Protein AF-A0A7C7D1D2-F1 (afdb_monomer_lite)

Structure (mmCIF, N/CA/C/O backbone):
data_AF-A0A7C7D1D2-F1
#
_entry.id   AF-A0A7C7D1D2-F1
#
loop_
_atom_site.group_PDB
_atom_site.id
_atom_site.type_symbol
_atom_site.label_atom_id
_atom_site.label_alt_id
_atom_site.label_comp_id
_atom_site.label_asym_id
_atom_site.label_entity_id
_atom_site.label_seq_id
_atom_site.pdbx_PDB_ins_code
_atom_site.Cartn_x
_atom_site.Cartn_y
_atom_site.Cartn_z
_atom_site.occupancy
_atom_site.B_iso_or_equiv
_atom_site.auth_seq_id
_atom_site.auth_comp_id
_atom_site.auth_asym_id
_atom_site.auth_atom_id
_atom_site.pdbx_PDB_model_num
ATOM 1 N N . MET A 1 1 ? 5.944 -40.317 -39.677 1.00 43.97 1 MET A N 1
ATOM 2 C CA . MET A 1 1 ? 5.649 -40.069 -38.253 1.00 43.97 1 MET A CA 1
ATOM 3 C C . MET A 1 1 ? 6.116 -38.653 -37.962 1.00 43.97 1 MET A C 1
ATOM 5 O O . MET A 1 1 ? 7.299 -38.436 -37.752 1.00 43.97 1 MET A O 1
ATOM 9 N N . VAL A 1 2 ? 5.216 -37.688 -38.144 1.00 41.38 2 VAL A N 1
ATOM 10 C CA . VAL A 1 2 ? 5.432 -36.271 -37.836 1.00 41.38 2 VAL A CA 1
ATOM 11 C C . VAL A 1 2 ? 4.231 -35.892 -36.991 1.00 41.38 2 VAL A C 1
ATOM 13 O O . VAL A 1 2 ? 3.101 -35.935 -37.473 1.00 41.38 2 VAL A O 1
ATOM 16 N N . ASP A 1 3 ? 4.490 -35.673 -35.713 1.00 41.94 3 ASP A N 1
ATOM 17 C CA . ASP A 1 3 ? 3.494 -35.310 -34.719 1.00 41.94 3 ASP A CA 1
ATOM 18 C C . ASP A 1 3 ? 3.237 -33.803 -34.862 1.00 41.94 3 ASP A C 1
ATOM 20 O O . ASP A 1 3 ? 4.039 -32.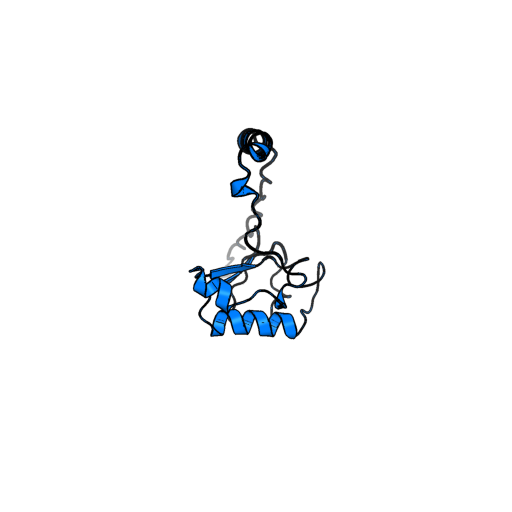974 -34.432 1.00 41.94 3 ASP A O 1
ATOM 24 N N . LEU A 1 4 ? 2.182 -33.442 -35.594 1.00 46.81 4 LEU A N 1
ATOM 25 C CA . LEU A 1 4 ? 1.711 -32.063 -35.711 1.00 46.81 4 LEU A CA 1
ATOM 26 C C . LEU A 1 4 ? 0.776 -31.784 -34.533 1.00 46.81 4 LEU A C 1
ATOM 28 O O . LEU A 1 4 ? -0.434 -31.986 -34.616 1.00 46.81 4 LEU A O 1
ATOM 32 N N . MET A 1 5 ? 1.354 -31.320 -33.426 1.00 49.03 5 MET A N 1
ATOM 33 C CA . MET A 1 5 ? 0.584 -30.686 -32.360 1.00 49.03 5 MET A CA 1
ATOM 34 C C . MET A 1 5 ? -0.022 -29.371 -32.875 1.00 49.03 5 MET A C 1
ATOM 36 O O . MET A 1 5 ? 0.690 -28.587 -33.507 1.00 49.03 5 MET A O 1
ATOM 40 N N . PRO A 1 6 ? -1.307 -29.084 -32.610 1.00 45.28 6 PRO A N 1
ATOM 41 C CA . PRO A 1 6 ? -1.877 -27.785 -32.922 1.00 45.28 6 PRO A CA 1
ATOM 42 C C . PRO A 1 6 ? -1.377 -26.759 -31.900 1.00 45.28 6 PRO A C 1
ATOM 44 O O . PRO A 1 6 ? -1.524 -26.953 -30.691 1.00 45.28 6 PRO A O 1
ATOM 47 N N . GLU A 1 7 ? -0.804 -25.654 -32.384 1.00 47.34 7 GLU A N 1
ATOM 48 C CA . GLU A 1 7 ? -0.574 -24.471 -31.559 1.00 47.34 7 GLU A CA 1
ATOM 49 C C . GLU A 1 7 ? -1.905 -24.027 -30.950 1.00 47.34 7 GLU A C 1
ATOM 51 O O . GLU A 1 7 ? -2.843 -23.630 -31.644 1.00 47.34 7 GLU A O 1
ATOM 56 N N . THR A 1 8 ? -1.996 -24.084 -29.626 1.00 41.16 8 THR A N 1
ATOM 57 C CA . THR A 1 8 ? -3.089 -23.463 -28.891 1.00 41.16 8 THR A CA 1
ATOM 58 C C . THR A 1 8 ? -2.923 -21.951 -28.987 1.00 41.16 8 THR A C 1
ATOM 60 O O . THR A 1 8 ? -2.205 -21.341 -28.192 1.00 41.16 8 THR A O 1
ATOM 63 N N . THR A 1 9 ? -3.586 -21.339 -29.967 1.00 46.06 9 THR A N 1
ATOM 64 C CA . THR A 1 9 ? -3.799 -19.892 -30.036 1.00 46.06 9 THR A CA 1
ATOM 65 C C . THR A 1 9 ? -4.372 -19.415 -28.707 1.00 46.06 9 THR A C 1
ATOM 67 O O . THR A 1 9 ? -5.495 -19.759 -28.330 1.00 46.06 9 THR A O 1
ATOM 70 N N . LYS A 1 10 ? -3.564 -18.640 -27.979 1.00 49.69 10 LYS A N 1
ATOM 71 C CA . LYS A 1 10 ? -3.935 -17.928 -26.758 1.00 49.69 10 LYS A CA 1
ATOM 72 C C . LYS A 1 10 ? -5.109 -17.016 -27.120 1.00 49.69 10 LYS A C 1
ATOM 74 O O . LYS A 1 10 ? -4.920 -16.010 -27.794 1.00 49.69 10 LYS A O 1
ATOM 79 N N . GLY A 1 11 ? -6.321 -17.430 -26.755 1.00 42.09 11 GLY A N 1
ATOM 80 C CA . GLY A 1 11 ? -7.535 -16.667 -27.012 1.00 42.09 11 GLY A CA 1
ATOM 81 C C . GLY A 1 11 ? -7.395 -15.273 -26.418 1.00 42.09 11 GLY A C 1
ATOM 82 O O . GLY A 1 11 ? -7.266 -15.128 -25.201 1.00 42.09 11 GLY A O 1
ATOM 83 N N . ASP A 1 12 ? -7.384 -14.277 -27.294 1.00 48.06 12 ASP A N 1
ATOM 84 C CA . ASP A 1 12 ? -7.414 -12.865 -26.956 1.00 48.06 12 ASP A CA 1
ATOM 85 C C . ASP A 1 12 ? -8.757 -12.591 -26.266 1.00 48.06 12 ASP A C 1
ATOM 87 O O . ASP A 1 12 ? -9.802 -12.442 -26.904 1.00 48.06 12 ASP A O 1
ATOM 91 N N . LYS A 1 13 ? -8.776 -12.669 -24.930 1.00 52.03 13 LYS A N 1
ATOM 92 C CA . LYS A 1 13 ? -9.955 -12.298 -24.149 1.00 52.03 13 LYS A CA 1
ATOM 93 C C . LYS A 1 13 ? -10.109 -10.790 -24.294 1.00 52.03 13 LYS A C 1
ATOM 95 O O . LYS A 1 13 ? -9.481 -10.039 -23.555 1.00 52.03 13 LYS A O 1
ATOM 100 N N . GLN A 1 14 ? -10.951 -10.357 -25.232 1.00 52.06 14 GLN A N 1
ATOM 101 C CA . GLN A 1 14 ? -11.427 -8.979 -25.282 1.00 52.06 14 GLN A CA 1
ATOM 102 C C . GLN A 1 14 ? -12.031 -8.628 -23.921 1.00 52.06 14 GLN A C 1
ATOM 104 O O . GLN A 1 14 ? -13.127 -9.062 -23.570 1.00 52.06 14 GLN A O 1
ATOM 109 N N . VAL A 1 15 ? -11.289 -7.851 -23.137 1.00 60.59 15 VAL A N 1
ATOM 110 C CA . VAL A 1 15 ? -11.780 -7.263 -21.896 1.00 60.59 15 VAL A CA 1
ATOM 111 C C . VAL A 1 15 ? -12.799 -6.202 -22.297 1.00 60.59 15 VAL A C 1
ATOM 113 O O . VAL A 1 15 ? -12.445 -5.092 -22.698 1.00 60.59 15 VAL A O 1
ATOM 116 N N . THR A 1 16 ? -14.085 -6.545 -22.242 1.00 68.31 16 THR A N 1
ATOM 117 C CA . THR A 1 16 ? -15.165 -5.575 -22.418 1.00 68.31 16 THR A CA 1
ATOM 118 C C . THR A 1 16 ? -15.111 -4.607 -21.245 1.00 68.31 16 THR A C 1
ATOM 120 O O . THR A 1 16 ? -15.467 -4.965 -20.122 1.00 68.31 16 THR A O 1
ATOM 123 N N . ARG A 1 17 ? -14.608 -3.390 -21.480 1.00 66.00 17 ARG A N 1
ATOM 124 C CA . ARG A 1 17 ? -14.562 -2.352 -20.446 1.00 66.00 17 ARG A CA 1
ATOM 125 C C . ARG A 1 17 ? -15.990 -2.023 -20.044 1.00 66.00 17 ARG A C 1
ATOM 127 O O . ARG A 1 17 ? -16.798 -1.594 -20.864 1.00 66.00 17 ARG A O 1
ATOM 134 N N . ASP A 1 18 ? -16.279 -2.238 -18.775 1.00 71.88 18 ASP A N 1
ATOM 135 C CA . ASP A 1 18 ? -17.600 -2.029 -18.223 1.00 71.88 18 ASP A CA 1
ATOM 136 C C . ASP A 1 18 ? -17.883 -0.515 -18.182 1.00 71.88 18 ASP A C 1
ATOM 138 O O . ASP A 1 18 ? -17.264 0.226 -17.413 1.00 71.88 18 ASP A O 1
ATOM 142 N N . GLY A 1 19 ? -18.756 -0.037 -19.074 1.00 81.56 19 GLY A N 1
ATOM 143 C CA . GLY A 1 19 ? -19.040 1.387 -19.278 1.00 81.56 19 GLY A CA 1
ATOM 144 C C . GLY A 1 19 ? -19.770 2.050 -18.103 1.00 81.56 19 GLY A C 1
ATOM 145 O O . GLY A 1 19 ? -19.868 1.496 -17.002 1.00 81.56 19 GLY A O 1
ATOM 146 N N . LEU A 1 20 ? -20.310 3.252 -18.330 1.00 87.19 20 LEU A N 1
ATOM 147 C CA . LEU A 1 20 ? -21.171 3.922 -17.355 1.00 87.19 20 LEU A CA 1
ATOM 148 C C . LEU A 1 20 ? -22.533 3.215 -17.306 1.00 87.19 20 LEU A C 1
ATOM 150 O O . LEU A 1 20 ? -23.426 3.488 -18.104 1.00 87.19 20 LEU A O 1
ATOM 154 N N . THR A 1 21 ? -22.673 2.263 -16.387 1.00 92.06 21 THR A N 1
ATOM 155 C CA . THR A 1 21 ? -23.930 1.544 -16.157 1.00 92.06 21 THR A CA 1
ATOM 156 C C . THR A 1 21 ? -24.878 2.375 -15.293 1.00 92.06 21 THR A C 1
ATOM 158 O O . THR A 1 21 ? -24.443 3.226 -14.514 1.00 92.06 21 THR A O 1
ATOM 161 N N . LEU A 1 22 ? -26.184 2.089 -15.358 1.00 92.75 22 LEU A N 1
ATOM 162 C CA . LEU A 1 22 ? -27.179 2.730 -14.484 1.00 92.75 22 LEU A CA 1
ATOM 163 C C . LEU A 1 22 ? -26.820 2.591 -12.998 1.00 92.75 22 LEU A C 1
ATOM 165 O O . LEU A 1 22 ? -26.997 3.536 -12.235 1.00 92.75 22 LEU A O 1
ATOM 169 N N . ALA A 1 23 ? -26.257 1.448 -12.596 1.00 91.44 23 ALA A N 1
ATOM 170 C CA . ALA A 1 23 ? -25.793 1.229 -11.230 1.00 91.44 23 ALA A CA 1
ATOM 171 C C . ALA A 1 23 ? -24.673 2.209 -10.836 1.00 91.44 23 ALA A C 1
ATOM 173 O O . ALA A 1 23 ? -24.744 2.806 -9.763 1.00 91.44 23 ALA A O 1
ATOM 174 N N . LYS A 1 24 ? -23.681 2.434 -11.713 1.00 91.75 24 LYS A N 1
ATOM 175 C CA . LYS A 1 24 ? -22.596 3.407 -11.484 1.00 91.75 24 LYS A CA 1
ATOM 176 C C . LYS A 1 24 ? -23.134 4.839 -11.418 1.00 91.75 24 LYS A C 1
ATOM 178 O O . LYS A 1 24 ? -22.739 5.588 -10.528 1.00 91.75 24 LYS A O 1
ATOM 183 N N . THR A 1 25 ? -24.075 5.201 -12.292 1.00 93.88 25 THR A N 1
ATOM 184 C CA . THR A 1 25 ? -24.706 6.532 -12.290 1.00 93.88 25 THR A CA 1
ATOM 185 C C . THR A 1 25 ? -25.511 6.782 -11.017 1.00 93.88 25 THR A C 1
ATOM 187 O O . THR A 1 25 ? -25.338 7.813 -10.370 1.00 93.88 25 THR A O 1
ATOM 190 N N . LEU A 1 26 ? -26.362 5.834 -10.614 1.00 94.75 26 LEU A N 1
ATOM 191 C CA . LEU A 1 26 ? -27.143 5.944 -9.379 1.00 94.75 26 LEU A CA 1
ATOM 192 C C . LEU A 1 26 ? -26.237 5.986 -8.147 1.00 94.75 26 LEU A C 1
ATOM 194 O O . LEU A 1 26 ? -26.474 6.784 -7.240 1.00 94.75 26 LEU A O 1
ATOM 198 N N . TYR A 1 27 ? -25.176 5.173 -8.127 1.00 90.06 27 TYR A N 1
ATOM 199 C CA . TYR A 1 27 ? -24.183 5.210 -7.060 1.00 90.06 27 TYR A CA 1
ATOM 200 C C . TYR A 1 27 ? -23.545 6.596 -6.956 1.00 90.06 27 TYR A C 1
ATOM 202 O O . TYR A 1 27 ? -23.575 7.183 -5.875 1.00 90.06 27 TYR A O 1
ATOM 210 N N . PHE A 1 28 ? -23.064 7.148 -8.077 1.00 90.94 28 PHE A N 1
ATOM 211 C CA . PHE A 1 28 ? -22.458 8.478 -8.137 1.00 90.94 28 PHE A CA 1
ATOM 212 C C . PHE A 1 28 ? -23.398 9.568 -7.604 1.00 90.94 28 PHE A C 1
ATOM 214 O O . PHE A 1 28 ? -23.011 10.334 -6.725 1.00 90.94 28 PHE A O 1
ATOM 221 N N . LEU A 1 29 ? -24.657 9.584 -8.057 1.00 93.94 29 LEU A N 1
ATOM 222 C CA . LEU A 1 29 ? -25.672 10.535 -7.585 1.00 93.94 29 LEU A CA 1
ATOM 223 C C . LEU A 1 29 ? -25.998 10.368 -6.093 1.00 93.94 29 LEU A C 1
ATOM 225 O O . LEU A 1 29 ? -26.375 11.332 -5.432 1.00 93.94 29 LEU A O 1
ATOM 229 N N . SER A 1 30 ? -25.842 9.159 -5.549 1.00 92.31 30 SER A N 1
ATOM 230 C CA . SER A 1 30 ? -26.076 8.887 -4.129 1.00 92.31 30 SER A CA 1
ATOM 231 C C . SER A 1 30 ? -24.901 9.261 -3.218 1.00 92.31 30 SER A C 1
ATOM 233 O O . SER A 1 30 ? -25.105 9.387 -2.011 1.00 92.31 30 SER A O 1
ATOM 235 N N . MET A 1 31 ? -23.687 9.446 -3.756 1.00 90.44 31 MET A N 1
ATOM 236 C CA . MET A 1 31 ? -22.474 9.671 -2.954 1.00 90.44 31 MET A CA 1
ATOM 237 C C . MET A 1 31 ? -22.561 10.872 -1.997 1.00 90.44 31 MET A C 1
ATOM 239 O O . MET A 1 31 ? -22.175 10.698 -0.839 1.00 90.44 31 MET A O 1
ATOM 243 N N . PRO A 1 32 ? -23.114 12.044 -2.383 1.00 90.25 32 PRO A N 1
ATOM 244 C CA . PRO A 1 32 ? -23.267 13.173 -1.458 1.00 90.25 32 PRO A CA 1
ATOM 245 C C . PRO A 1 32 ? -24.123 12.844 -0.226 1.00 90.25 32 PRO A C 1
ATOM 247 O O . PRO A 1 32 ? -23.958 13.449 0.828 1.00 90.25 32 PRO A O 1
ATOM 250 N N . PHE A 1 33 ? -25.008 11.849 -0.337 1.00 92.62 33 PHE A N 1
ATOM 251 C CA . PHE A 1 33 ? -25.892 11.394 0.737 1.00 92.62 33 PHE A CA 1
ATOM 252 C C . PHE A 1 33 ? -25.317 10.203 1.522 1.00 92.62 33 PHE A C 1
ATOM 254 O O . PHE A 1 33 ? -25.991 9.646 2.388 1.00 92.62 33 PHE A O 1
ATOM 261 N N . ARG A 1 34 ? -24.072 9.796 1.236 1.00 88.38 34 ARG A N 1
ATOM 262 C CA . ARG A 1 34 ? -23.354 8.708 1.920 1.00 88.38 34 ARG A CA 1
ATOM 263 C C . ARG A 1 34 ? -21.985 9.180 2.433 1.00 88.38 34 ARG A C 1
ATOM 265 O O . ARG A 1 34 ? -20.970 8.571 2.095 1.00 88.38 34 ARG A O 1
ATOM 272 N N . PRO A 1 35 ? -21.928 10.223 3.283 1.00 83.06 35 PRO A N 1
ATOM 273 C CA . PRO A 1 35 ? -20.668 10.850 3.695 1.00 83.06 35 PRO A CA 1
ATOM 274 C C . PRO A 1 35 ? -19.702 9.871 4.376 1.00 83.06 35 PRO A C 1
ATOM 276 O O . PRO A 1 35 ? -18.492 9.973 4.202 1.00 83.06 35 PRO A O 1
ATOM 279 N N . ASN A 1 36 ? -20.223 8.864 5.083 1.00 86.19 36 ASN A N 1
ATOM 280 C CA . ASN A 1 36 ? -19.400 7.845 5.736 1.00 86.19 36 ASN A CA 1
ATOM 281 C C . ASN A 1 36 ? -18.625 6.957 4.747 1.00 86.19 36 ASN A C 1
ATOM 283 O O . ASN A 1 36 ? -17.557 6.477 5.104 1.00 86.19 36 ASN A O 1
ATOM 287 N N . LEU A 1 37 ? -19.124 6.754 3.519 1.00 82.56 37 LEU A N 1
ATOM 288 C CA . LEU A 1 37 ? -18.412 5.986 2.485 1.00 82.56 37 LEU A CA 1
ATOM 289 C C . LEU A 1 37 ? -17.298 6.792 1.809 1.00 82.56 37 LEU A C 1
ATOM 291 O O . LEU A 1 37 ? -16.440 6.216 1.150 1.00 82.56 37 LEU A O 1
ATOM 295 N N . LEU A 1 38 ? -17.327 8.116 1.958 1.00 84.25 38 LEU A N 1
ATOM 296 C CA . LEU A 1 38 ? -16.317 9.031 1.427 1.00 84.25 38 LEU A CA 1
ATOM 297 C C . LEU A 1 38 ? -15.305 9.448 2.496 1.00 84.25 38 LEU A C 1
ATOM 299 O O . LEU A 1 38 ? -14.367 10.191 2.208 1.00 84.25 38 LEU A O 1
ATOM 303 N N . LYS A 1 39 ? -15.500 9.000 3.742 1.00 89.62 39 LYS A N 1
ATOM 304 C CA . LYS A 1 39 ? -14.584 9.300 4.831 1.00 89.62 39 LYS A CA 1
ATOM 305 C C . LYS A 1 39 ? -13.267 8.579 4.572 1.00 89.62 39 LYS A C 1
ATOM 307 O O . LYS A 1 39 ? -13.202 7.352 4.574 1.00 89.62 39 LYS A O 1
ATOM 312 N N . ILE A 1 40 ? -12.216 9.368 4.388 1.00 91.12 40 ILE A N 1
ATOM 313 C CA . ILE A 1 40 ? -10.852 8.864 4.296 1.00 91.12 40 ILE A CA 1
ATOM 314 C C . ILE A 1 40 ? -10.513 8.192 5.629 1.00 91.12 40 ILE A C 1
ATOM 316 O O . ILE A 1 40 ? -10.658 8.799 6.691 1.00 91.12 40 ILE A O 1
ATOM 320 N N . TYR A 1 41 ? -10.089 6.931 5.565 1.00 92.94 41 TYR A N 1
ATOM 321 C CA . TYR A 1 41 ? -9.662 6.182 6.746 1.00 92.94 41 TYR A CA 1
ATOM 322 C C . TYR A 1 41 ? -8.395 6.797 7.359 1.00 92.94 41 TYR A C 1
ATOM 324 O O . TYR A 1 41 ? -8.339 7.021 8.565 1.00 92.94 41 TYR A O 1
ATOM 332 N N . MET A 1 42 ? -7.411 7.117 6.516 1.00 94.75 42 MET A N 1
ATOM 333 C CA . MET A 1 42 ? -6.128 7.694 6.901 1.00 94.75 42 MET A CA 1
ATOM 334 C C . MET A 1 42 ? -5.542 8.497 5.739 1.00 94.75 42 MET A C 1
ATOM 336 O O . MET A 1 42 ? -5.693 8.104 4.583 1.00 94.75 42 MET A O 1
ATOM 340 N N . ALA A 1 43 ? -4.867 9.600 6.054 1.00 95.44 43 ALA A N 1
ATOM 341 C CA . ALA A 1 43 ? -4.114 10.398 5.097 1.00 95.44 43 ALA A CA 1
ATOM 342 C C . ALA A 1 43 ? -2.680 10.573 5.607 1.00 95.44 43 ALA A C 1
ATOM 344 O O . ALA A 1 43 ? -2.475 10.905 6.773 1.00 95.44 43 ALA A O 1
ATOM 345 N N . VAL A 1 44 ? -1.716 10.330 4.726 1.00 95.62 44 VAL A N 1
ATOM 346 C CA . VAL A 1 44 ? -0.277 10.528 4.937 1.00 95.62 44 VAL A CA 1
ATOM 347 C C . VAL A 1 44 ? 0.307 11.144 3.667 1.00 95.62 44 VAL A C 1
ATOM 349 O O . VAL A 1 44 ? -0.277 10.977 2.593 1.00 95.62 44 VAL A O 1
ATOM 352 N N . ASP A 1 45 ? 1.443 11.834 3.768 1.00 94.75 45 ASP A N 1
ATOM 353 C CA . ASP A 1 45 ? 2.042 12.517 2.615 1.00 94.75 45 ASP A CA 1
ATOM 354 C C . ASP A 1 45 ? 2.760 11.533 1.685 1.00 94.75 45 ASP A C 1
ATOM 356 O O . ASP A 1 45 ? 2.752 11.694 0.462 1.00 94.75 45 ASP A O 1
ATOM 360 N N . ARG A 1 46 ? 3.367 10.481 2.250 1.00 94.69 46 ARG A N 1
ATOM 361 C CA . ARG A 1 46 ? 4.035 9.419 1.485 1.00 94.69 46 ARG A CA 1
ATOM 362 C C . ARG A 1 46 ? 3.572 8.036 1.916 1.00 94.69 46 ARG A C 1
ATOM 364 O O . ARG A 1 46 ? 3.334 7.781 3.089 1.00 94.69 46 ARG A O 1
ATOM 371 N N . PHE A 1 47 ? 3.569 7.090 0.977 1.00 95.75 47 PHE A N 1
ATOM 372 C CA . PHE A 1 47 ? 3.225 5.691 1.259 1.00 95.75 47 PHE A CA 1
ATOM 373 C C . PHE A 1 47 ? 4.039 5.087 2.419 1.00 95.75 47 PHE A C 1
ATOM 375 O O . PHE A 1 47 ? 3.496 4.374 3.255 1.00 95.75 47 PHE A O 1
ATOM 382 N N . VAL A 1 48 ? 5.332 5.411 2.511 1.00 97.06 48 VAL A N 1
ATOM 383 C CA . VAL A 1 48 ? 6.231 4.880 3.555 1.00 97.06 48 VAL A CA 1
ATOM 384 C C . VAL A 1 48 ? 5.935 5.402 4.967 1.00 97.06 48 VAL A C 1
ATOM 386 O O . VAL A 1 48 ? 6.538 4.933 5.930 1.00 97.06 48 VAL A O 1
ATOM 389 N N . GLU A 1 49 ? 5.032 6.375 5.096 1.00 97.56 49 GLU A N 1
ATOM 390 C CA . GLU A 1 49 ? 4.597 6.949 6.373 1.00 97.56 49 GLU A CA 1
ATOM 391 C C . GLU A 1 49 ? 3.330 6.280 6.912 1.00 97.56 49 GLU A C 1
ATOM 393 O O . GLU A 1 49 ? 2.900 6.608 8.015 1.00 97.56 49 GLU A O 1
ATOM 398 N N . VAL A 1 50 ? 2.746 5.322 6.181 1.00 97.44 50 VAL A N 1
ATOM 399 C CA . VAL A 1 50 ? 1.600 4.549 6.667 1.00 97.44 50 VAL A CA 1
ATOM 400 C C . VAL A 1 50 ? 2.001 3.782 7.948 1.00 97.44 50 VAL A C 1
ATOM 402 O O . VAL A 1 50 ? 2.863 2.901 7.908 1.00 97.44 50 VAL A O 1
ATOM 405 N N . PRO A 1 51 ? 1.393 4.082 9.111 1.00 97.44 51 PRO A N 1
ATOM 406 C CA . PRO A 1 51 ? 1.759 3.491 10.391 1.00 97.44 51 PRO A CA 1
ATOM 407 C C . PRO A 1 51 ? 1.234 2.056 10.520 1.00 97.44 51 PRO A C 1
ATOM 409 O O . PRO A 1 51 ? 0.066 1.822 10.826 1.00 97.44 51 PRO A O 1
ATOM 412 N N . ILE A 1 52 ? 2.131 1.083 10.350 1.00 97.94 52 ILE A N 1
ATOM 413 C CA . ILE A 1 52 ? 1.832 -0.359 10.406 1.00 97.94 52 ILE A CA 1
ATOM 414 C C . ILE A 1 52 ? 1.146 -0.757 11.723 1.00 97.94 52 ILE A C 1
ATOM 416 O O . ILE A 1 52 ? 0.179 -1.521 11.712 1.00 97.94 52 ILE A O 1
ATOM 420 N N . ASP A 1 53 ? 1.610 -0.223 12.854 1.00 97.12 53 ASP A N 1
ATOM 421 C CA . ASP A 1 53 ? 1.059 -0.565 14.169 1.00 97.12 53 ASP A CA 1
ATOM 422 C C . ASP A 1 53 ? -0.383 -0.078 14.342 1.00 97.12 53 ASP A C 1
ATOM 424 O O . ASP A 1 53 ? -1.203 -0.799 14.910 1.00 97.12 53 ASP A O 1
ATOM 428 N N . GLN A 1 54 ? -0.723 1.090 13.784 1.00 97.62 54 GLN A N 1
ATOM 429 C CA . GLN A 1 54 ? -2.094 1.601 13.791 1.00 97.62 54 GLN A CA 1
ATOM 430 C C . GLN A 1 54 ? -3.014 0.707 12.956 1.00 97.62 54 GLN A C 1
ATOM 432 O O . GLN A 1 54 ? -4.091 0.343 13.420 1.00 97.62 54 GLN A O 1
ATOM 437 N N . LEU A 1 55 ? -2.573 0.283 11.763 1.00 97.44 55 LEU A N 1
ATOM 438 C CA . LEU A 1 55 ? -3.364 -0.628 10.927 1.00 97.44 55 LEU A CA 1
ATOM 439 C C . LEU A 1 55 ? -3.703 -1.917 11.686 1.00 97.44 55 LEU A C 1
ATOM 441 O O . LEU A 1 55 ? -4.836 -2.400 11.654 1.00 97.44 55 LEU A O 1
ATOM 445 N N . LYS A 1 56 ? -2.723 -2.463 12.412 1.00 97.00 56 LYS A N 1
ATOM 446 C CA . LYS A 1 56 ? -2.916 -3.661 13.232 1.00 97.00 56 LYS A CA 1
ATOM 447 C C . LYS A 1 56 ? -3.831 -3.413 14.427 1.00 97.00 56 LYS A C 1
ATOM 449 O O . LYS A 1 56 ? -4.680 -4.260 14.701 1.00 97.00 56 LYS A O 1
ATOM 454 N N . ALA A 1 57 ? -3.667 -2.288 15.126 1.00 97.25 57 ALA A N 1
ATOM 455 C CA . ALA A 1 57 ? -4.524 -1.903 16.248 1.00 97.25 57 ALA A CA 1
ATOM 456 C C . ALA A 1 57 ? -5.995 -1.771 15.819 1.00 97.25 57 ALA A C 1
ATOM 458 O O . ALA A 1 57 ? -6.888 -2.188 16.553 1.00 97.25 57 ALA A O 1
ATOM 459 N N . ASP A 1 58 ? -6.228 -1.309 14.590 1.00 97.19 58 ASP A N 1
ATOM 460 C CA . ASP A 1 58 ? -7.558 -1.197 13.984 1.00 97.19 58 ASP A CA 1
ATOM 461 C C . ASP A 1 58 ? -8.097 -2.534 13.435 1.00 97.19 58 ASP A C 1
ATOM 463 O O . ASP A 1 58 ? -9.194 -2.598 12.878 1.00 97.19 58 ASP A O 1
ATOM 467 N N . GLY A 1 59 ? -7.349 -3.630 13.598 1.00 97.44 59 GLY A N 1
ATOM 468 C CA . GLY A 1 59 ? -7.765 -4.976 13.206 1.00 97.44 59 GLY A CA 1
ATOM 469 C C . GLY A 1 59 ? -7.611 -5.283 11.714 1.00 97.44 59 GLY A C 1
ATOM 470 O O . GLY A 1 59 ? -8.153 -6.290 11.243 1.00 97.44 59 GLY A O 1
ATOM 471 N N . ILE A 1 60 ? -6.869 -4.462 10.962 1.00 97.81 60 ILE A N 1
ATOM 472 C CA . ILE A 1 60 ? -6.574 -4.715 9.549 1.00 97.81 60 ILE A CA 1
ATOM 473 C C . ILE A 1 60 ? -5.638 -5.921 9.440 1.00 97.81 60 ILE A C 1
ATOM 475 O O . ILE A 1 60 ? -4.601 -6.004 10.093 1.00 97.81 60 ILE A O 1
ATOM 479 N N . LYS A 1 61 ? -6.016 -6.881 8.589 1.00 97.38 61 LYS A N 1
ATOM 480 C CA . LYS A 1 61 ? -5.287 -8.150 8.396 1.00 97.38 61 LYS A CA 1
ATOM 481 C C . LYS A 1 61 ? -4.502 -8.208 7.089 1.00 97.38 61 LYS A C 1
ATOM 483 O O . LYS A 1 61 ? -3.649 -9.079 6.921 1.00 97.38 61 LYS A O 1
ATOM 488 N N . GLY A 1 62 ? -4.821 -7.335 6.142 1.00 96.25 62 GLY A N 1
ATOM 489 C CA . GLY A 1 62 ? -4.174 -7.314 4.843 1.00 96.25 62 GLY A CA 1
ATOM 490 C C . GLY A 1 62 ? -4.482 -6.059 4.047 1.00 96.25 62 GLY A C 1
ATOM 491 O O . GLY A 1 62 ? -5.427 -5.337 4.358 1.00 96.25 62 GLY A O 1
ATOM 492 N N . ILE A 1 63 ? -3.646 -5.813 3.044 1.00 95.94 63 ILE A N 1
ATOM 493 C CA . ILE A 1 63 ? -3.616 -4.593 2.244 1.00 95.94 63 ILE A CA 1
ATOM 494 C C . ILE A 1 63 ? -3.435 -4.983 0.776 1.00 95.94 63 ILE A C 1
ATOM 496 O O . ILE A 1 63 ? -2.561 -5.784 0.436 1.00 95.94 63 ILE A O 1
ATOM 500 N N . LEU A 1 64 ? -4.263 -4.391 -0.083 1.00 96.56 64 LEU A N 1
ATOM 501 C CA . LEU A 1 64 ? -4.070 -4.366 -1.529 1.00 96.56 64 LEU A CA 1
ATOM 502 C C . LEU A 1 64 ? -3.503 -3.000 -1.897 1.00 96.56 64 LEU A C 1
ATOM 504 O O . LEU A 1 64 ? -4.098 -1.983 -1.542 1.00 96.56 64 LEU A O 1
ATOM 508 N N . ILE A 1 65 ? -2.356 -2.985 -2.566 1.00 95.81 65 ILE A N 1
ATOM 509 C CA . ILE A 1 65 ? -1.633 -1.752 -2.867 1.00 95.81 65 ILE A CA 1
ATOM 510 C C . ILE A 1 65 ? -1.614 -1.540 -4.375 1.00 95.81 65 ILE A C 1
ATOM 512 O O . ILE A 1 65 ? -1.136 -2.400 -5.114 1.00 95.81 65 ILE A O 1
ATOM 516 N N . ASP A 1 66 ? -2.125 -0.396 -4.821 1.00 94.31 66 ASP A N 1
ATOM 517 C CA . ASP A 1 66 ? -1.908 0.065 -6.190 1.00 94.31 66 ASP A CA 1
ATOM 518 C C . ASP A 1 66 ? -0.414 0.342 -6.442 1.00 94.31 66 ASP A C 1
ATOM 520 O O . ASP A 1 66 ? 0.342 0.613 -5.512 1.00 94.31 66 ASP A O 1
ATOM 524 N N . ALA A 1 67 ? 0.036 0.270 -7.693 1.00 92.69 67 ALA A N 1
ATOM 525 C CA . ALA A 1 67 ? 1.443 0.459 -8.035 1.00 92.69 67 ALA A CA 1
ATOM 526 C C . ALA A 1 67 ? 1.764 1.875 -8.533 1.00 92.69 67 ALA A C 1
ATOM 528 O O . ALA A 1 67 ? 2.549 2.597 -7.914 1.00 92.69 67 ALA A O 1
ATOM 529 N N . ASP A 1 68 ? 1.215 2.246 -9.688 1.00 91.25 68 ASP A N 1
ATOM 530 C CA . ASP A 1 68 ? 1.620 3.428 -10.446 1.00 91.25 68 ASP A CA 1
ATOM 531 C C . ASP A 1 68 ? 0.988 4.696 -9.850 1.00 91.25 68 ASP A C 1
ATOM 533 O O . ASP A 1 68 ? -0.224 4.859 -9.856 1.00 91.25 68 ASP A O 1
ATOM 537 N N . GLY A 1 69 ? 1.814 5.626 -9.368 1.00 91.12 69 GLY A N 1
ATOM 538 C CA . GLY A 1 69 ? 1.363 6.814 -8.631 1.00 91.12 69 GLY A CA 1
ATOM 539 C C . GLY A 1 69 ? 1.227 6.590 -7.120 1.00 91.12 69 GLY A C 1
ATOM 540 O O . GLY A 1 69 ? 1.080 7.560 -6.381 1.00 91.12 69 GLY A O 1
ATOM 541 N N . THR A 1 70 ? 1.353 5.340 -6.663 1.00 93.19 70 THR A N 1
ATOM 542 C CA . THR A 1 70 ? 1.272 4.955 -5.246 1.00 93.19 70 THR A CA 1
ATOM 543 C C . THR A 1 70 ? 2.641 4.531 -4.699 1.00 93.19 70 THR A C 1
ATOM 545 O O . THR A 1 70 ? 3.174 5.158 -3.785 1.00 93.19 70 THR A O 1
ATOM 548 N N . LEU A 1 71 ? 3.257 3.493 -5.277 1.00 94.38 71 LEU A N 1
ATOM 549 C CA . LE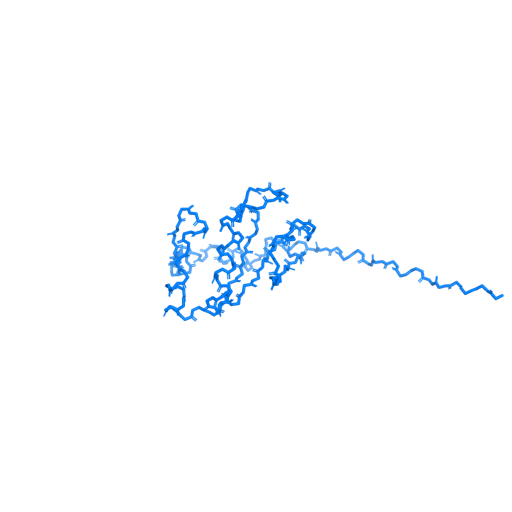U A 1 71 ? 4.579 2.982 -4.871 1.00 94.38 71 LEU A CA 1
ATOM 550 C C . LEU A 1 71 ? 5.737 3.738 -5.533 1.00 94.38 71 LEU A C 1
ATOM 552 O O . LEU A 1 71 ? 6.881 3.676 -5.084 1.00 94.38 71 LEU A O 1
ATOM 556 N N . GLY A 1 72 ? 5.454 4.435 -6.626 1.00 92.44 72 GLY A N 1
ATOM 557 C CA . GLY A 1 72 ? 6.414 5.230 -7.374 1.00 92.44 72 GLY A CA 1
ATOM 558 C C . GLY A 1 72 ? 5.742 5.945 -8.544 1.00 92.44 72 GLY A C 1
ATOM 559 O O . GLY A 1 72 ? 4.541 5.778 -8.757 1.00 92.44 72 GLY A O 1
ATOM 560 N N . PRO A 1 73 ? 6.493 6.742 -9.318 1.00 91.06 73 PRO A N 1
ATOM 561 C CA . PRO A 1 73 ? 5.964 7.406 -10.504 1.00 91.06 73 PRO A CA 1
ATOM 562 C C . PRO A 1 73 ? 5.397 6.414 -11.524 1.00 91.06 73 PRO A C 1
ATOM 564 O O . PRO A 1 73 ? 5.833 5.262 -11.587 1.00 91.06 73 PRO A O 1
ATOM 567 N N . HIS A 1 74 ? 4.486 6.890 -12.376 1.00 89.12 74 HIS A N 1
ATOM 568 C CA . HIS A 1 74 ? 3.960 6.088 -13.478 1.00 89.12 74 HIS A CA 1
ATOM 569 C C . HIS A 1 74 ? 5.089 5.483 -14.315 1.00 89.12 74 HIS A C 1
ATOM 571 O O . HIS A 1 74 ? 6.028 6.159 -14.736 1.00 89.12 74 HIS A O 1
ATOM 577 N N . HIS A 1 75 ? 4.961 4.189 -14.571 1.00 86.62 75 HIS A N 1
ATOM 578 C CA . HIS A 1 75 ? 5.891 3.385 -15.341 1.00 86.62 75 HIS A CA 1
ATOM 579 C C . HIS A 1 75 ? 7.306 3.245 -14.768 1.00 86.62 75 HIS A C 1
ATOM 581 O O . HIS A 1 75 ? 8.224 2.854 -15.502 1.00 86.62 75 HIS A O 1
ATOM 587 N N . ALA A 1 76 ? 7.491 3.506 -13.472 1.00 88.25 76 ALA A N 1
ATOM 588 C CA . ALA A 1 76 ? 8.753 3.243 -12.800 1.00 88.25 76 ALA A CA 1
ATOM 589 C C . ALA A 1 76 ? 9.206 1.792 -13.049 1.00 88.25 76 ALA A C 1
ATOM 591 O O . ALA A 1 76 ? 8.466 0.832 -12.837 1.00 88.25 76 ALA A O 1
ATOM 592 N N . ARG A 1 77 ? 10.446 1.625 -13.524 1.00 89.12 77 ARG A N 1
ATOM 593 C CA . ARG A 1 77 ? 11.092 0.302 -13.646 1.00 89.12 77 ARG A CA 1
ATOM 594 C C . ARG A 1 77 ? 11.789 -0.136 -12.364 1.00 89.12 77 ARG A C 1
ATOM 596 O O . ARG A 1 77 ? 12.219 -1.279 -12.259 1.00 89.12 77 ARG A O 1
ATOM 603 N N . LYS A 1 78 ? 11.963 0.801 -11.434 1.00 91.94 78 LYS A N 1
ATOM 604 C CA . LYS A 1 78 ? 12.626 0.594 -10.158 1.00 91.94 78 LYS A CA 1
ATOM 605 C C . LYS A 1 78 ? 11.920 1.426 -9.098 1.00 91.94 78 LYS A C 1
ATOM 607 O O . LYS A 1 78 ? 11.717 2.623 -9.291 1.00 91.94 78 LYS A O 1
ATOM 612 N N . PHE A 1 79 ? 11.587 0.786 -7.991 1.00 94.50 79 PHE A N 1
ATOM 613 C CA . PHE A 1 79 ? 11.011 1.407 -6.807 1.00 94.50 79 PHE A CA 1
ATOM 614 C C . PHE A 1 79 ? 12.126 1.763 -5.821 1.00 94.50 79 PHE A C 1
ATOM 616 O O . PHE A 1 79 ? 13.189 1.126 -5.813 1.00 94.50 79 PHE A O 1
ATOM 623 N N . SER A 1 80 ? 11.916 2.802 -5.012 1.00 95.81 80 SER A N 1
ATOM 624 C CA . SER A 1 80 ? 12.901 3.209 -4.006 1.00 95.81 80 SER A CA 1
ATOM 625 C C . SER A 1 80 ? 13.098 2.105 -2.962 1.00 95.81 80 SER A C 1
ATOM 627 O O . SER A 1 80 ? 12.195 1.307 -2.705 1.00 95.81 80 SER A O 1
ATOM 629 N N . SER A 1 81 ? 14.284 2.051 -2.348 1.00 96.56 81 SER A N 1
ATOM 630 C CA . SER A 1 81 ? 14.549 1.101 -1.260 1.00 96.56 81 SER A CA 1
ATOM 631 C C . SER A 1 81 ? 13.591 1.312 -0.090 1.00 96.56 81 SER A C 1
ATOM 633 O O . SER A 1 81 ? 13.080 0.332 0.433 1.00 96.56 81 SER A O 1
ATOM 635 N N . GLU A 1 82 ? 13.261 2.566 0.238 1.00 97.56 82 GLU A N 1
ATOM 636 C CA . GLU A 1 82 ? 12.309 2.901 1.307 1.00 97.56 82 GLU A CA 1
ATOM 637 C C . GLU A 1 82 ? 10.950 2.217 1.109 1.00 97.56 82 GLU A C 1
ATOM 639 O O . GLU A 1 82 ? 10.397 1.657 2.051 1.00 97.56 82 GLU A O 1
ATOM 644 N N . VAL A 1 83 ? 10.420 2.217 -0.119 1.00 97.25 83 VAL A N 1
ATOM 645 C CA . VAL A 1 83 ? 9.127 1.592 -0.438 1.00 97.25 83 VAL A CA 1
ATOM 646 C C . VAL A 1 83 ? 9.201 0.071 -0.316 1.00 97.25 83 VAL A C 1
ATOM 648 O O . VAL A 1 83 ? 8.312 -0.551 0.266 1.00 97.25 83 VAL A O 1
ATOM 651 N N . VAL A 1 84 ? 10.275 -0.530 -0.834 1.00 97.00 84 VAL A N 1
ATOM 652 C CA . VAL A 1 84 ? 10.499 -1.982 -0.762 1.00 97.00 84 VAL A CA 1
ATOM 653 C C . VAL A 1 84 ? 10.645 -2.437 0.691 1.00 97.00 84 VAL A C 1
ATOM 655 O O . VAL A 1 84 ? 10.002 -3.400 1.105 1.00 97.00 84 VAL A O 1
ATOM 658 N N . GLU A 1 85 ? 11.440 -1.719 1.483 1.00 97.69 85 GLU A N 1
ATOM 659 C CA . GLU A 1 85 ? 11.628 -1.982 2.910 1.00 97.69 85 GLU A CA 1
ATOM 660 C C . GLU A 1 85 ? 10.334 -1.792 3.698 1.00 97.69 85 GLU A C 1
ATOM 662 O O . GLU A 1 85 ? 10.042 -2.581 4.593 1.00 97.69 85 GLU A O 1
ATOM 667 N N . HIS A 1 86 ? 9.536 -0.775 3.371 1.00 98.00 86 HIS A N 1
ATOM 668 C CA . HIS A 1 86 ? 8.266 -0.538 4.046 1.00 98.00 86 HIS A CA 1
ATOM 669 C C . HIS A 1 86 ? 7.257 -1.668 3.785 1.00 98.00 86 HIS A C 1
ATOM 671 O O . HIS A 1 86 ? 6.631 -2.152 4.726 1.00 98.00 86 HIS A O 1
ATOM 677 N N . ILE A 1 87 ? 7.163 -2.169 2.547 1.00 97.56 87 ILE A N 1
ATOM 678 C CA . ILE A 1 87 ? 6.350 -3.356 2.231 1.00 97.56 87 ILE A CA 1
ATOM 679 C C . ILE A 1 87 ? 6.872 -4.601 2.958 1.00 97.56 87 ILE A C 1
ATOM 681 O O . ILE A 1 87 ? 6.067 -5.357 3.502 1.00 97.56 87 ILE A O 1
ATOM 685 N N . SER A 1 88 ? 8.195 -4.799 3.028 1.00 96.88 88 SER A N 1
ATOM 686 C CA . SER A 1 88 ? 8.773 -5.897 3.820 1.00 96.88 88 SER A CA 1
ATOM 687 C C . SER A 1 88 ? 8.337 -5.800 5.280 1.00 96.88 88 SER A C 1
ATOM 689 O O . SER A 1 88 ? 7.782 -6.756 5.811 1.00 96.88 88 SER A O 1
ATOM 691 N N . LYS A 1 89 ? 8.465 -4.617 5.898 1.00 97.31 89 LYS A N 1
ATOM 692 C CA . LYS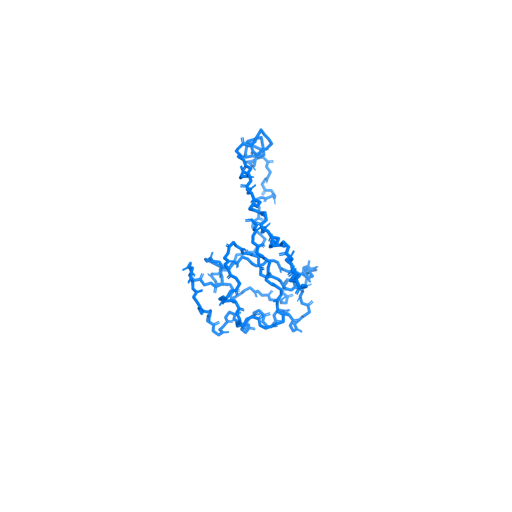 A 1 89 ? 8.035 -4.378 7.285 1.00 97.31 89 LYS A CA 1
ATOM 693 C C . LYS A 1 89 ? 6.554 -4.681 7.494 1.00 97.31 89 LYS A C 1
ATOM 695 O O . LYS A 1 89 ? 6.200 -5.255 8.520 1.00 97.31 89 LYS A O 1
ATOM 700 N N . MET A 1 90 ? 5.683 -4.328 6.544 1.00 97.44 90 MET A N 1
ATOM 701 C CA . MET A 1 90 ? 4.256 -4.666 6.628 1.00 97.44 90 MET A CA 1
ATOM 702 C C . MET A 1 90 ? 4.054 -6.184 6.746 1.00 97.44 90 MET A C 1
ATOM 704 O O . MET A 1 90 ? 3.325 -6.640 7.631 1.00 97.44 90 MET A O 1
ATOM 708 N N . VAL A 1 91 ? 4.731 -6.962 5.898 1.00 97.00 91 VAL A N 1
ATOM 709 C CA . VAL A 1 91 ? 4.665 -8.431 5.920 1.00 97.00 91 VAL A CA 1
ATOM 710 C C . VAL A 1 91 ? 5.287 -9.011 7.185 1.00 97.00 91 VAL A C 1
ATOM 712 O O . VAL A 1 91 ? 4.668 -9.860 7.826 1.00 97.00 91 VAL A O 1
ATOM 715 N N . ASP A 1 92 ? 6.455 -8.516 7.591 1.00 96.50 92 ASP A N 1
ATOM 716 C CA . ASP A 1 92 ? 7.168 -8.961 8.794 1.00 96.50 92 ASP A CA 1
ATOM 717 C C . ASP A 1 92 ? 6.342 -8.711 10.068 1.00 96.50 92 ASP A C 1
A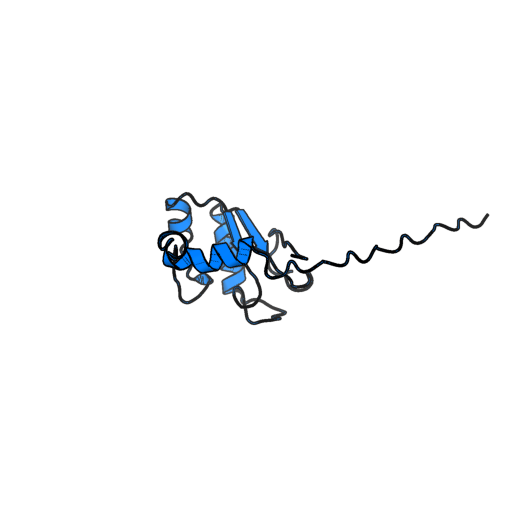TOM 719 O O . ASP A 1 92 ? 6.383 -9.489 11.021 1.00 96.50 92 ASP A O 1
ATOM 723 N N . HIS A 1 93 ? 5.510 -7.664 10.070 1.00 96.06 93 HIS A N 1
ATOM 724 C CA . HIS A 1 93 ? 4.560 -7.374 11.145 1.00 96.06 93 HIS A CA 1
ATOM 725 C C . HIS A 1 93 ? 3.250 -8.180 11.046 1.00 96.06 93 HIS A C 1
ATOM 727 O O . HIS A 1 93 ? 2.357 -7.998 11.881 1.00 96.06 93 HIS A O 1
ATOM 733 N N . GLY A 1 94 ? 3.131 -9.099 10.086 1.00 95.94 94 GLY A N 1
ATOM 734 C CA . GLY A 1 94 ? 2.028 -10.051 9.960 1.00 95.94 94 GLY A CA 1
ATOM 735 C C . GLY A 1 94 ? 0.858 -9.586 9.091 1.00 95.94 94 GLY A C 1
ATOM 736 O O . GLY A 1 94 ? -0.195 -10.229 9.114 1.00 95.94 94 GLY A O 1
ATOM 737 N N . LEU A 1 95 ? 1.002 -8.494 8.331 1.00 97.38 95 LEU A N 1
ATOM 738 C CA . LEU A 1 95 ? -0.008 -8.084 7.353 1.00 97.38 95 LEU A CA 1
ATOM 739 C C . LEU A 1 95 ? 0.119 -8.921 6.077 1.00 97.38 95 LEU A C 1
ATOM 741 O O . LEU A 1 95 ? 1.209 -9.136 5.552 1.00 97.38 95 LEU A O 1
ATOM 745 N N . LYS A 1 96 ? -1.015 -9.352 5.523 1.00 97.38 96 LYS A N 1
ATOM 746 C CA . LYS A 1 96 ? -1.049 -9.943 4.179 1.00 97.38 96 LYS A CA 1
ATOM 747 C C . LYS A 1 96 ? -0.980 -8.832 3.138 1.00 97.38 96 LYS A C 1
ATOM 749 O O . LYS A 1 96 ? -1.894 -8.017 3.076 1.00 97.38 96 LYS A O 1
ATOM 754 N N . VAL A 1 97 ? 0.061 -8.807 2.313 1.00 97.38 97 VAL A N 1
ATOM 755 C CA . VAL A 1 97 ? 0.258 -7.751 1.312 1.00 97.38 97 VAL A CA 1
ATOM 756 C C . VAL A 1 97 ? 0.203 -8.332 -0.096 1.00 97.38 97 VAL A C 1
ATOM 758 O O . VAL A 1 97 ? 0.815 -9.364 -0.373 1.00 97.38 97 VAL A O 1
ATOM 761 N N . ALA A 1 98 ? -0.513 -7.653 -0.987 1.00 96.75 98 ALA A N 1
ATOM 762 C CA . ALA A 1 98 ? -0.470 -7.912 -2.420 1.00 96.75 98 ALA A CA 1
ATOM 763 C C . ALA A 1 98 ? -0.466 -6.593 -3.200 1.00 96.75 98 ALA A C 1
ATOM 765 O O . ALA A 1 98 ? -1.103 -5.616 -2.801 1.00 96.75 98 ALA A O 1
ATOM 766 N N . ILE A 1 99 ? 0.255 -6.583 -4.318 1.00 95.50 99 ILE A N 1
ATOM 767 C CA . ILE A 1 99 ? 0.274 -5.465 -5.262 1.00 95.50 99 ILE A CA 1
ATOM 768 C C . ILE A 1 99 ? -0.796 -5.736 -6.313 1.00 95.50 99 ILE A C 1
ATOM 770 O O . ILE A 1 99 ? -0.836 -6.819 -6.891 1.00 95.50 99 ILE A O 1
ATOM 774 N N . TYR A 1 100 ? -1.664 -4.763 -6.550 1.00 94.00 100 TYR A N 1
ATOM 775 C CA . TYR A 1 100 ? -2.751 -4.829 -7.517 1.00 94.00 100 TYR A CA 1
ATOM 776 C C . TYR A 1 100 ? -2.507 -3.776 -8.588 1.00 94.00 100 TYR A C 1
ATOM 778 O O . TYR A 1 100 ? -2.425 -2.592 -8.279 1.00 94.00 100 TYR A O 1
ATOM 786 N N . THR A 1 101 ? -2.315 -4.187 -9.838 1.00 91.38 101 THR A N 1
ATOM 787 C CA . THR A 1 101 ? -1.847 -3.257 -10.868 1.00 91.38 101 THR A CA 1
ATOM 788 C C . THR A 1 101 ? -2.287 -3.647 -12.268 1.00 91.38 101 THR A C 1
ATOM 790 O O . THR A 1 101 ? -2.386 -4.819 -12.612 1.00 91.38 101 THR A O 1
ATOM 793 N N . ASN A 1 102 ? -2.456 -2.639 -13.119 1.00 89.31 102 ASN A N 1
ATOM 794 C CA . ASN A 1 102 ? -2.677 -2.833 -14.552 1.00 89.31 102 ASN A CA 1
ATOM 795 C C . ASN A 1 102 ? -1.364 -2.908 -15.343 1.00 89.31 102 ASN A C 1
ATOM 797 O O . ASN A 1 102 ? -1.380 -3.058 -16.563 1.00 89.31 102 ASN A O 1
ATOM 801 N N . ALA A 1 103 ? -0.225 -2.793 -14.662 1.00 85.12 103 ALA A N 1
ATOM 802 C CA . ALA A 1 103 ? 1.091 -2.921 -15.257 1.00 85.12 103 ALA A CA 1
ATOM 803 C C . ALA A 1 103 ? 1.516 -4.383 -15.466 1.00 85.12 103 ALA A C 1
ATOM 805 O O . ALA A 1 103 ? 1.034 -5.305 -14.811 1.00 85.12 103 ALA A O 1
ATOM 806 N N . PHE A 1 104 ? 2.496 -4.574 -16.352 1.00 77.62 104 PHE A N 1
ATOM 807 C CA . PHE A 1 104 ? 3.161 -5.859 -16.560 1.00 77.62 104 PHE A CA 1
ATOM 808 C C . PHE A 1 104 ? 4.077 -6.232 -15.380 1.00 77.62 104 PHE A C 1
ATOM 810 O O . PHE A 1 104 ? 4.648 -5.365 -14.713 1.00 77.62 104 PHE A O 1
ATOM 817 N N . GLU A 1 105 ? 4.216 -7.538 -15.137 1.00 73.44 105 GLU A N 1
ATOM 818 C CA . GLU A 1 105 ? 4.874 -8.114 -13.953 1.00 73.44 105 GLU A CA 1
ATOM 819 C C . GLU A 1 105 ? 6.402 -7.898 -13.919 1.00 73.44 105 GLU A C 1
ATOM 821 O O . GLU A 1 105 ? 7.002 -7.842 -12.844 1.00 73.44 105 GLU A O 1
ATOM 826 N N . ASP A 1 106 ? 7.038 -7.678 -15.074 1.00 80.75 106 ASP A N 1
ATOM 827 C CA . ASP A 1 106 ? 8.497 -7.613 -15.258 1.00 80.75 106 ASP A CA 1
ATOM 828 C C . ASP A 1 106 ? 9.193 -6.421 -14.561 1.00 80.75 106 ASP A C 1
ATOM 830 O O . ASP A 1 106 ? 10.409 -6.243 -14.651 1.00 80.75 106 ASP A O 1
ATOM 834 N N . ARG A 1 107 ? 8.453 -5.594 -13.823 1.00 87.12 107 ARG A N 1
ATOM 835 C CA . ARG A 1 107 ? 8.989 -4.425 -13.107 1.00 87.12 107 ARG A CA 1
ATOM 836 C C . ARG A 1 107 ? 8.897 -4.549 -11.588 1.00 87.12 107 ARG A C 1
ATOM 838 O O . ARG A 1 107 ? 9.464 -3.722 -10.881 1.00 87.12 107 ARG A O 1
ATOM 845 N N . PHE A 1 108 ? 8.248 -5.593 -11.073 1.00 91.56 108 PHE A N 1
ATOM 846 C CA . PHE A 1 108 ? 7.970 -5.756 -9.639 1.00 91.56 108 PHE A CA 1
ATOM 847 C C . PHE A 1 108 ? 8.934 -6.704 -8.915 1.00 91.56 108 PHE A C 1
ATOM 849 O O . PHE A 1 108 ? 8.743 -7.011 -7.742 1.00 91.56 108 PHE A O 1
ATOM 856 N N . HIS A 1 109 ? 10.025 -7.108 -9.568 1.00 91.50 109 HIS A N 1
ATOM 857 C CA . HIS A 1 109 ? 11.024 -8.049 -9.045 1.00 91.50 109 HIS A CA 1
ATOM 858 C C . HIS A 1 109 ? 11.639 -7.671 -7.681 1.00 91.50 109 HIS A C 1
ATOM 860 O O . HIS A 1 109 ? 12.179 -8.535 -6.989 1.00 91.50 109 HIS A O 1
ATOM 866 N N . GLN A 1 110 ? 11.591 -6.391 -7.289 1.00 94.50 110 GLN A N 1
ATOM 867 C CA . GLN A 1 110 ? 12.074 -5.935 -5.980 1.00 94.50 110 GLN A CA 1
ATOM 868 C C . GLN A 1 110 ? 11.198 -6.430 -4.816 1.00 94.50 110 GLN A C 1
ATOM 870 O O . GLN A 1 110 ? 11.704 -6.579 -3.706 1.00 94.50 110 GLN A O 1
ATOM 875 N N . PHE A 1 111 ? 9.918 -6.728 -5.060 1.00 93.50 111 PHE A N 1
ATOM 876 C CA . PHE A 1 111 ? 8.946 -7.145 -4.046 1.00 93.50 111 PHE A CA 1
ATOM 877 C C . PHE A 1 111 ? 8.919 -8.671 -3.887 1.00 93.50 111 PHE A C 1
ATOM 879 O O . PHE A 1 111 ? 7.952 -9.351 -4.226 1.00 93.50 111 PHE A O 1
ATOM 886 N N . LYS A 1 112 ? 10.023 -9.235 -3.389 1.00 90.38 112 LYS A N 1
ATOM 887 C CA . LYS A 1 112 ? 10.174 -10.688 -3.216 1.00 90.38 112 LYS A CA 1
ATOM 888 C C . LYS A 1 112 ? 9.154 -11.245 -2.219 1.00 90.38 112 LYS A C 1
ATOM 890 O O . LYS A 1 112 ? 9.013 -10.716 -1.124 1.00 90.38 112 LYS A O 1
ATOM 895 N N . GLY A 1 113 ? 8.488 -12.342 -2.582 1.00 89.88 113 GLY A N 1
ATOM 896 C CA . GLY A 1 113 ? 7.492 -12.998 -1.721 1.00 89.88 113 GLY A CA 1
ATOM 897 C C . GLY A 1 113 ? 6.142 -12.276 -1.643 1.00 89.88 113 GLY A C 1
ATOM 898 O O . GLY A 1 113 ? 5.261 -12.726 -0.915 1.00 89.88 113 GLY A O 1
ATOM 899 N N . ILE A 1 114 ? 5.959 -11.193 -2.404 1.00 94.75 114 ILE A N 1
ATOM 900 C CA . ILE A 1 114 ? 4.699 -10.455 -2.503 1.00 94.75 114 ILE A CA 1
ATOM 901 C C . ILE A 1 114 ? 3.969 -10.901 -3.765 1.00 94.75 114 ILE A C 1
ATOM 903 O O . ILE A 1 114 ? 4.560 -10.983 -4.840 1.00 94.75 114 ILE A O 1
ATOM 907 N N . SER A 1 115 ? 2.673 -11.188 -3.646 1.00 93.69 115 SER A N 1
ATOM 908 C CA . SER A 1 115 ? 1.851 -11.514 -4.815 1.00 93.69 115 SER A CA 1
ATOM 909 C C . SER A 1 115 ? 1.565 -10.251 -5.628 1.00 93.69 115 SER A C 1
ATOM 911 O O . SER A 1 115 ? 1.123 -9.248 -5.064 1.00 93.69 115 SER A O 1
ATOM 913 N N . VAL A 1 116 ? 1.778 -10.316 -6.943 1.00 93.12 116 VAL A N 1
ATOM 914 C CA . VAL A 1 116 ? 1.429 -9.249 -7.890 1.00 93.12 116 VAL A CA 1
ATOM 915 C C . VAL A 1 116 ? 0.244 -9.720 -8.726 1.00 93.12 116 VAL A C 1
ATOM 917 O O . VAL A 1 116 ? 0.332 -10.702 -9.457 1.00 93.12 116 VAL A O 1
ATOM 920 N N . VAL A 1 117 ? -0.887 -9.038 -8.586 1.00 90.69 117 VAL A N 1
ATOM 921 C CA . VAL A 1 117 ? -2.131 -9.328 -9.300 1.00 90.69 117 VAL A CA 1
ATOM 922 C C . VAL A 1 117 ? -2.251 -8.353 -10.467 1.00 90.69 117 VAL A C 1
ATOM 924 O O . VAL A 1 117 ? -2.297 -7.141 -10.254 1.00 90.69 117 VAL A O 1
ATOM 927 N N . THR A 1 118 ? -2.281 -8.890 -11.690 1.00 87.06 118 THR A N 1
ATOM 928 C CA . THR A 1 118 ? -2.303 -8.126 -12.949 1.00 87.06 118 THR A CA 1
ATOM 929 C C . THR A 1 118 ? -3.584 -8.359 -13.758 1.00 87.06 118 THR A C 1
ATOM 931 O O . THR A 1 118 ? -4.363 -9.261 -13.445 1.00 87.06 118 THR A O 1
ATOM 934 N N . ASN A 1 119 ? -3.770 -7.580 -14.833 1.00 70.06 119 ASN A N 1
ATOM 935 C CA . ASN A 1 119 ? -4.880 -7.680 -15.798 1.00 70.06 119 ASN A CA 1
ATOM 936 C C . ASN A 1 119 ? -6.269 -7.427 -15.196 1.00 70.06 119 ASN A C 1
ATOM 938 O O . ASN A 1 119 ? -7.177 -8.253 -15.335 1.00 70.06 119 ASN A O 1
ATOM 942 N N . VAL A 1 120 ? -6.418 -6.278 -14.542 1.00 59.50 120 VAL A N 1
ATOM 943 C CA . VAL A 1 120 ? -7.624 -5.875 -13.817 1.00 59.50 120 VAL A CA 1
ATOM 944 C C . VAL A 1 120 ? -8.276 -4.601 -14.348 1.00 59.50 120 VAL A C 1
ATOM 946 O O . VAL A 1 120 ? -7.620 -3.799 -15.054 1.00 59.50 120 VAL A O 1
#

Radius of gyration: 19.8 Å; chains: 1; bounding box: 42×53×54 Å

pLDDT: mean 86.12, std 16.31, range [41.16, 98.0]

Foldseek 3Di:
DDDDDDPPDPPPPPPPPDDCDPVNVVVVVCPVVCVVVVDDPDDDPALLPPDLVVCV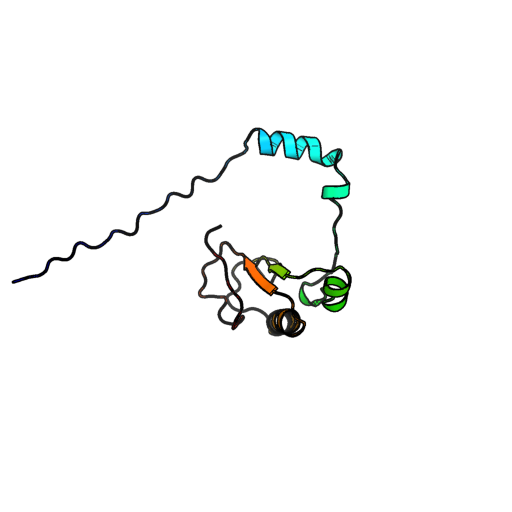VVVAQEDEFEDDPHQDHHPDLDGDPSSLVSLVVNVVSRHQYEYEYQDDPNRVVSNPPHHYHYDD

Secondary structure (DSSP, 8-state):
----PPP--------------HHHHHHHHHGGG-GGGS--S---SSGGG--HHHHHHTT--EEEEE-BTTTBSTT-SS--HHHHHHHHHHHHTT-EEEEE-SS-GGG-TTSTT-EEE---

Sequence (120 aa):
MVDLMPETTKGDKQVTRDGLTLAKTLYFLSMPFRPNLLKIYMAVDRFVEVPIDQLKADGIKGILIDADGTLGPHHARKFSSEVVEHISKMVDHGLKVAIY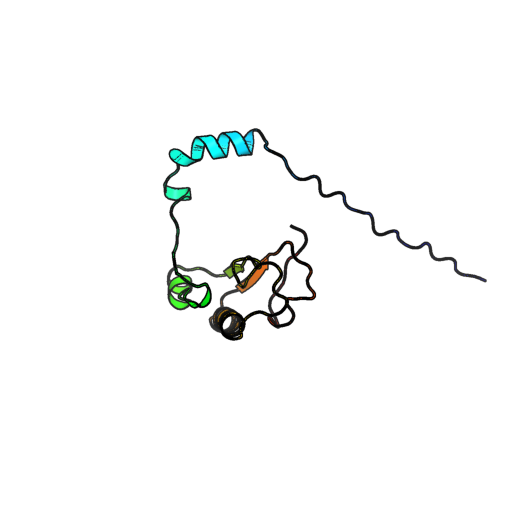TNAFEDRFHQFKGISVVTNV